Protein AF-A0A968EZJ2-F1 (afdb_monomer_lite)

Foldseek 3Di:
DDDPPPCQKDKDWADADVPADKTWMWIWGDDPPGIDIDTDIDRDDPDDDDDDDDPDDD

pLDDT: mean 90.77, std 11.9, range [46.59, 98.19]

Secondary structure (DSSP, 8-state):
--------EEEEEEPPPTT---EEEEEEEEETTEEEEEEEEESPPSS-------S---

Sequence (58 aa):
MGADIDVTRAVAVLHPTQGNSVQGTVTFTQGENGIRVVAEVTGLEPGQHGFHIHEYGD

Radius of gyration: 14.7 Å; chains: 1; bounding box: 37×32×36 Å

Structure (mmCIF, N/CA/C/O backbone):
data_AF-A0A968EZJ2-F1
#
_entry.id   AF-A0A968EZJ2-F1
#
loop_
_atom_site.group_PDB
_atom_site.id
_atom_site.type_symbol
_atom_site.label_atom_id
_atom_site.label_alt_id
_atom_site.label_comp_id
_atom_site.label_asym_id
_atom_site.label_entity_id
_atom_site.label_seq_id
_atom_site.pdbx_PDB_ins_code
_atom_site.Cartn_x
_atom_site.Cartn_y
_atom_site.Cartn_z
_atom_site.occupancy
_atom_site.B_iso_or_equiv
_atom_site.auth_seq_id
_atom_site.auth_comp_id
_atom_site.auth_asym_id
_atom_site.auth_atom_id
_atom_site.pdbx_PDB_model_num
ATOM 1 N N . MET A 1 1 ? 25.492 -21.133 -14.551 1.00 46.59 1 MET A N 1
ATOM 2 C CA . MET A 1 1 ? 24.919 -19.918 -15.162 1.00 46.59 1 MET A CA 1
ATOM 3 C C . MET A 1 1 ? 23.489 -19.818 -14.658 1.00 46.59 1 MET A C 1
ATOM 5 O O . MET A 1 1 ? 22.616 -20.460 -15.222 1.00 46.59 1 MET A O 1
ATOM 9 N N . GLY A 1 2 ? 23.285 -19.180 -13.504 1.00 50.38 2 GLY A N 1
ATOM 10 C CA . GLY A 1 2 ? 21.940 -18.917 -12.988 1.00 50.38 2 GLY A CA 1
ATOM 11 C C . GLY A 1 2 ? 21.413 -17.674 -13.689 1.00 50.38 2 GLY A C 1
ATOM 12 O O . GLY A 1 2 ? 22.146 -16.692 -13.766 1.00 50.38 2 GLY A O 1
ATOM 13 N N . ALA A 1 3 ? 20.218 -17.748 -14.270 1.00 58.91 3 ALA A N 1
ATOM 14 C CA . ALA A 1 3 ? 19.558 -16.570 -14.811 1.00 58.91 3 ALA A CA 1
ATOM 15 C C . ALA A 1 3 ? 19.343 -15.572 -13.669 1.00 58.91 3 ALA A C 1
ATOM 17 O O . ALA A 1 3 ? 18.858 -15.959 -12.604 1.00 58.91 3 ALA A O 1
ATOM 18 N N . ASP A 1 4 ? 19.739 -14.324 -13.895 1.00 64.88 4 ASP A N 1
ATOM 19 C CA . ASP A 1 4 ? 19.337 -13.207 -13.054 1.00 64.88 4 ASP A CA 1
ATOM 20 C C . ASP A 1 4 ? 17.810 -13.128 -13.150 1.00 64.88 4 ASP A C 1
ATOM 22 O O . ASP A 1 4 ? 17.252 -12.924 -14.231 1.00 64.88 4 ASP A O 1
ATOM 26 N N . ILE A 1 5 ? 17.119 -13.473 -12.067 1.00 68.12 5 ILE A N 1
ATOM 27 C CA . ILE A 1 5 ? 15.666 -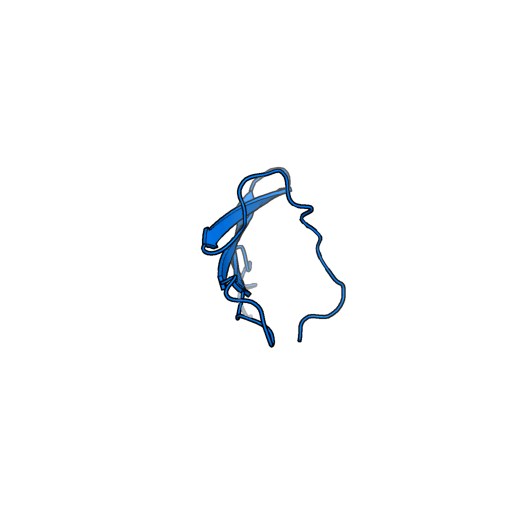13.358 -12.022 1.00 68.12 5 ILE A CA 1
ATOM 28 C C . ILE A 1 5 ? 15.402 -11.906 -11.665 1.00 68.12 5 ILE A C 1
ATOM 30 O O . ILE A 1 5 ? 15.449 -11.547 -10.489 1.00 68.12 5 ILE A O 1
ATOM 34 N N . ASP A 1 6 ? 15.137 -11.084 -12.678 1.00 81.81 6 ASP A N 1
ATOM 35 C CA . ASP A 1 6 ? 14.701 -9.707 -12.475 1.00 81.81 6 ASP A CA 1
ATOM 36 C C . ASP A 1 6 ? 13.414 -9.716 -11.633 1.00 81.81 6 ASP A C 1
ATOM 38 O O . ASP A 1 6 ? 12.317 -10.029 -12.112 1.00 81.81 6 ASP A O 1
ATOM 42 N N . VAL A 1 7 ? 13.540 -9.407 -10.340 1.00 87.12 7 VAL A N 1
ATOM 43 C CA . VAL A 1 7 ? 12.393 -9.284 -9.438 1.00 87.12 7 VAL A CA 1
ATOM 44 C C . VAL A 1 7 ? 11.709 -7.955 -9.733 1.00 87.12 7 VAL A C 1
ATOM 46 O O . VAL A 1 7 ? 12.045 -6.915 -9.178 1.00 87.12 7 VAL A O 1
ATOM 49 N N . THR A 1 8 ? 10.717 -7.995 -10.615 1.00 95.06 8 THR A N 1
ATOM 50 C CA . THR A 1 8 ? 9.987 -6.798 -11.065 1.00 95.06 8 THR A CA 1
ATOM 51 C C . THR A 1 8 ? 8.740 -6.495 -10.236 1.00 95.06 8 THR A C 1
ATOM 53 O O . THR A 1 8 ? 8.064 -5.491 -10.473 1.00 95.06 8 THR A O 1
ATOM 56 N N . ARG A 1 9 ? 8.407 -7.345 -9.255 1.00 96.19 9 ARG A N 1
ATOM 57 C CA . ARG A 1 9 ? 7.202 -7.210 -8.431 1.00 96.19 9 ARG A CA 1
ATOM 58 C C . ARG A 1 9 ? 7.457 -7.583 -6.975 1.00 96.19 9 ARG A C 1
ATOM 60 O O . ARG A 1 9 ? 8.028 -8.632 -6.698 1.00 96.19 9 ARG A O 1
ATOM 67 N N . ALA A 1 10 ? 6.936 -6.767 -6.062 1.00 95.75 10 ALA A N 1
ATOM 68 C CA . ALA A 1 10 ? 6.890 -7.048 -4.630 1.00 95.75 10 ALA A CA 1
ATOM 69 C C . ALA A 1 10 ? 5.492 -6.769 -4.063 1.00 95.75 10 ALA A C 1
ATOM 71 O O . ALA A 1 10 ? 4.710 -6.008 -4.642 1.00 95.75 10 ALA A O 1
ATOM 72 N N . VAL A 1 11 ? 5.169 -7.401 -2.936 1.00 96.38 11 VAL A N 1
ATOM 73 C CA . VAL A 1 11 ? 3.885 -7.238 -2.247 1.00 96.38 11 VAL A CA 1
ATOM 74 C C . VAL A 1 11 ? 4.135 -7.060 -0.754 1.00 96.38 11 VAL A C 1
ATOM 76 O O . VAL A 1 11 ? 4.849 -7.862 -0.160 1.00 96.38 11 VAL A O 1
ATOM 79 N N . ALA A 1 12 ? 3.521 -6.038 -0.160 1.00 96.12 12 ALA A N 1
ATOM 80 C CA . ALA A 1 12 ? 3.432 -5.868 1.286 1.00 96.12 12 ALA A CA 1
ATOM 81 C C . ALA A 1 12 ? 1.984 -6.095 1.733 1.00 96.12 12 ALA A C 1
ATOM 83 O O . ALA A 1 12 ? 1.054 -5.527 1.153 1.00 96.12 12 ALA A O 1
ATOM 84 N N . VAL A 1 13 ? 1.790 -6.926 2.755 1.00 96.00 13 VAL A N 1
ATOM 85 C CA . VAL A 1 13 ? 0.472 -7.179 3.349 1.00 96.00 13 VAL A CA 1
ATOM 86 C C . VAL A 1 13 ? 0.355 -6.355 4.622 1.00 96.00 13 VAL A C 1
ATOM 88 O O . VAL A 1 13 ? 1.168 -6.497 5.532 1.00 96.00 13 VAL A O 1
ATOM 91 N N . LEU A 1 14 ? -0.657 -5.492 4.676 1.00 95.25 14 LEU A N 1
ATOM 92 C CA . LEU A 1 14 ? -0.956 -4.680 5.847 1.00 95.25 14 LEU A CA 1
ATOM 93 C C . LEU A 1 14 ? -1.871 -5.482 6.766 1.00 95.25 14 LEU A C 1
ATOM 95 O O . LEU A 1 14 ? -3.035 -5.727 6.433 1.00 95.25 14 LEU A O 1
ATOM 99 N N . HIS A 1 15 ? -1.332 -5.878 7.914 1.00 94.62 15 HIS A N 1
ATOM 100 C CA . HIS A 1 15 ? -2.095 -6.529 8.968 1.00 94.62 15 HIS A CA 1
ATOM 101 C C . HIS A 1 15 ? -2.578 -5.493 9.991 1.00 94.62 15 HIS A C 1
ATOM 103 O O . HIS A 1 15 ? -1.839 -4.554 10.300 1.00 94.62 15 HIS A O 1
ATOM 109 N N . PRO A 1 16 ? -3.786 -5.664 10.552 1.00 95.38 16 PRO A N 1
ATOM 110 C CA . PRO A 1 16 ? -4.248 -4.828 11.649 1.00 95.38 16 PRO A CA 1
ATOM 111 C C . PRO A 1 16 ? -3.312 -4.901 12.859 1.00 95.38 16 PRO A C 1
ATOM 113 O O . PRO A 1 16 ? -2.881 -5.983 13.263 1.00 95.38 16 PRO A O 1
ATOM 116 N N . THR A 1 17 ? -3.050 -3.753 13.479 1.00 91.12 17 THR A N 1
ATOM 117 C CA . THR A 1 17 ? -2.354 -3.663 14.770 1.00 91.12 17 THR A CA 1
ATOM 118 C C . THR A 1 17 ? -3.354 -3.618 15.927 1.00 91.12 17 THR A C 1
ATOM 120 O O . THR A 1 17 ? -4.562 -3.474 15.725 1.00 91.12 17 THR A O 1
ATOM 123 N N . GLN A 1 18 ? -2.876 -3.742 17.170 1.00 94.88 18 GLN A N 1
ATOM 124 C CA . GLN A 1 18 ? -3.748 -3.693 18.348 1.00 94.88 18 GLN A CA 1
ATOM 125 C C . GLN A 1 18 ? -4.582 -2.400 18.367 1.00 94.88 18 GLN A C 1
ATOM 127 O O . GLN A 1 18 ? -4.039 -1.299 18.354 1.00 94.88 18 GLN A O 1
ATOM 132 N N . G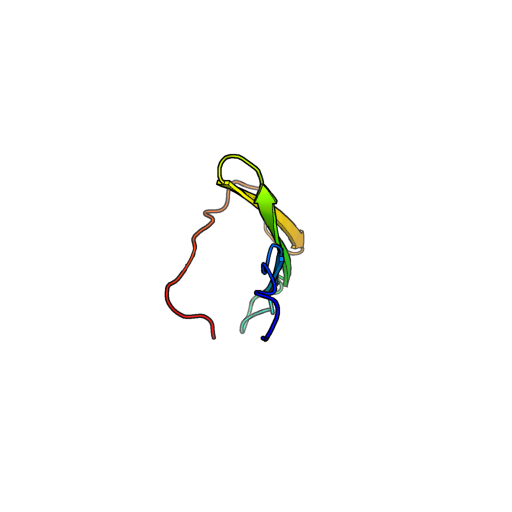LY A 1 19 ? -5.909 -2.551 18.415 1.00 95.31 19 GLY A N 1
ATOM 133 C CA . GLY A 1 19 ? -6.854 -1.431 18.446 1.00 95.31 19 GLY A CA 1
ATOM 134 C C . GLY A 1 19 ? -7.171 -0.802 17.084 1.00 95.31 19 GLY A C 1
ATOM 135 O O . GLY A 1 19 ? -7.997 0.102 17.038 1.00 95.31 19 GLY A O 1
ATOM 136 N N . ASN A 1 20 ? -6.580 -1.289 15.988 1.00 93.38 20 ASN A N 1
ATOM 137 C CA . ASN A 1 20 ? -6.860 -0.830 14.628 1.00 93.38 20 ASN A CA 1
ATOM 138 C C . ASN A 1 20 ? -7.468 -1.958 13.789 1.00 93.38 20 ASN A C 1
ATOM 140 O O . ASN A 1 20 ? -7.204 -3.133 14.024 1.00 93.38 20 ASN A O 1
ATOM 144 N N . SER A 1 21 ? -8.271 -1.597 12.790 1.00 96.06 21 SER A N 1
ATOM 145 C CA . SER A 1 21 ? -8.873 -2.534 11.827 1.00 96.06 21 SER A CA 1
ATOM 146 C C . SER A 1 21 ? -8.389 -2.315 10.392 1.00 96.06 21 SER A C 1
ATOM 148 O O . SER A 1 21 ? -8.870 -2.973 9.470 1.00 96.06 21 SER A O 1
ATOM 150 N N . VAL A 1 22 ? -7.449 -1.386 10.193 1.00 97.31 22 VAL A N 1
ATOM 151 C CA . VAL A 1 22 ? -6.886 -1.089 8.876 1.00 97.31 22 VAL A CA 1
ATOM 152 C C . VAL A 1 22 ? -6.110 -2.298 8.377 1.00 97.31 22 VAL A C 1
ATOM 154 O O . VAL A 1 22 ? -5.240 -2.827 9.064 1.00 97.31 22 VAL A O 1
ATOM 157 N N . GLN A 1 23 ? -6.428 -2.714 7.161 1.00 97.44 23 GLN A N 1
ATOM 158 C CA . GLN A 1 23 ? -5.810 -3.855 6.503 1.00 97.44 23 GLN A CA 1
ATOM 159 C C . GLN A 1 23 ? -5.805 -3.652 4.997 1.00 97.44 23 GLN A C 1
ATOM 161 O O . GLN A 1 23 ? -6.585 -2.857 4.459 1.00 97.44 23 GLN A O 1
ATOM 166 N N . GLY A 1 24 ? -4.958 -4.405 4.307 1.00 97.56 2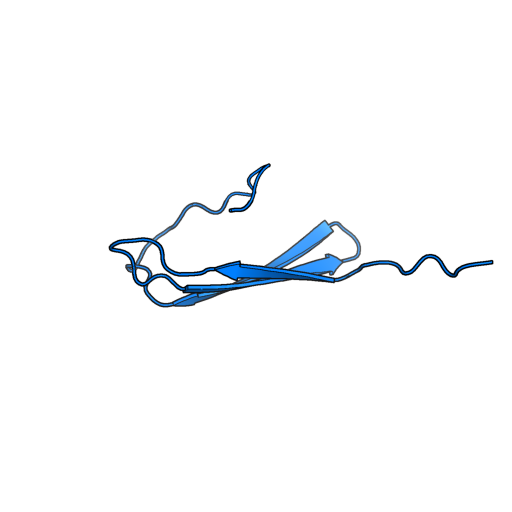4 GLY A N 1
ATOM 167 C CA . GLY A 1 24 ? -4.895 -4.319 2.861 1.00 97.56 24 GLY A CA 1
ATOM 168 C C . GLY A 1 24 ? -3.661 -4.953 2.258 1.00 97.56 24 GLY A C 1
ATOM 169 O O . GLY A 1 24 ? -2.924 -5.708 2.891 1.00 97.56 24 GLY A O 1
ATOM 170 N N . THR A 1 25 ? -3.441 -4.639 0.993 1.00 98.19 25 THR A N 1
ATOM 171 C CA . THR A 1 25 ? -2.283 -5.102 0.237 1.00 98.19 25 THR A CA 1
ATOM 172 C C . THR A 1 25 ? -1.728 -3.954 -0.584 1.00 98.19 25 THR A C 1
ATOM 174 O O . THR A 1 25 ? -2.470 -3.202 -1.214 1.00 98.19 25 THR A O 1
ATOM 177 N N . VAL A 1 26 ? -0.405 -3.834 -0.591 1.00 98.12 26 VAL A N 1
ATOM 178 C CA . VAL A 1 26 ? 0.320 -2.898 -1.442 1.00 98.12 26 VAL A CA 1
ATOM 179 C C . VAL A 1 26 ? 1.134 -3.699 -2.443 1.00 98.12 26 VAL A C 1
ATOM 181 O O . VAL A 1 26 ? 1.985 -4.500 -2.062 1.00 98.12 26 VAL A O 1
ATOM 184 N N . THR A 1 27 ? 0.877 -3.485 -3.730 1.00 98.12 27 THR A N 1
ATOM 185 C CA . THR A 1 27 ? 1.667 -4.068 -4.817 1.00 98.12 27 THR A CA 1
ATOM 186 C C . THR A 1 27 ? 2.624 -3.026 -5.379 1.00 98.12 27 THR A C 1
ATOM 188 O O . THR A 1 27 ? 2.214 -1.933 -5.773 1.00 98.12 27 THR A O 1
ATOM 191 N N . PHE A 1 28 ? 3.893 -3.407 -5.470 1.00 97.44 28 PHE A N 1
ATOM 192 C CA . PHE A 1 28 ? 4.966 -2.656 -6.107 1.00 97.44 28 PHE A CA 1
ATOM 193 C C . PHE A 1 28 ? 5.302 -3.336 -7.429 1.00 97.44 28 PHE A C 1
ATOM 195 O O . PHE A 1 28 ? 5.523 -4.546 -7.461 1.00 97.44 28 PHE A O 1
ATOM 202 N N . THR A 1 29 ? 5.313 -2.587 -8.526 1.00 97.31 29 THR A N 1
ATOM 203 C CA . THR A 1 29 ? 5.704 -3.090 -9.851 1.00 97.31 29 THR A CA 1
ATOM 204 C C . THR A 1 29 ? 6.733 -2.154 -10.460 1.00 97.31 29 THR A C 1
ATOM 206 O O . THR A 1 29 ? 6.496 -0.948 -10.533 1.00 97.31 29 THR A O 1
ATOM 209 N N . GLN A 1 30 ? 7.866 -2.695 -10.898 1.00 96.44 30 GLN A N 1
ATOM 210 C CA . GLN A 1 30 ? 8.866 -1.934 -11.634 1.00 96.44 30 GLN A CA 1
ATOM 211 C C . GLN A 1 30 ? 8.284 -1.488 -12.980 1.00 96.44 30 GLN A C 1
ATOM 213 O O . GLN A 1 30 ? 7.756 -2.294 -13.743 1.00 96.44 30 GLN A O 1
ATOM 218 N N . GLY A 1 31 ? 8.352 -0.190 -13.247 1.00 93.38 31 GLY A N 1
ATOM 219 C CA . GLY A 1 31 ? 8.068 0.416 -14.542 1.00 93.38 31 GLY A CA 1
ATOM 220 C C . GLY A 1 31 ? 9.322 1.073 -15.111 1.00 93.38 31 GLY A C 1
ATOM 221 O O . GLY A 1 31 ? 10.363 1.126 -14.460 1.00 93.38 31 GLY A O 1
ATOM 222 N N . GLU A 1 32 ? 9.213 1.613 -16.322 1.00 91.69 32 GLU A N 1
ATOM 223 C CA . GLU A 1 32 ? 10.358 2.172 -17.059 1.00 91.69 32 GLU A CA 1
ATOM 224 C C . GLU A 1 32 ? 11.085 3.300 -16.306 1.00 91.69 32 GLU A C 1
ATOM 226 O O . GLU A 1 32 ? 12.305 3.390 -16.368 1.00 91.69 32 GLU A O 1
ATOM 231 N N . ASN A 1 33 ? 10.349 4.135 -15.562 1.00 92.94 33 ASN A N 1
ATOM 232 C CA . ASN A 1 33 ? 10.879 5.339 -14.903 1.00 92.94 33 ASN A CA 1
ATOM 233 C C . ASN A 1 33 ? 10.709 5.331 -13.373 1.00 92.94 33 ASN A C 1
ATOM 235 O O . ASN A 1 33 ? 10.715 6.387 -12.743 1.00 92.94 33 ASN A O 1
ATOM 239 N N . GLY A 1 34 ? 10.503 4.162 -12.763 1.00 94.12 34 GLY A N 1
ATOM 240 C CA . GLY A 1 34 ? 10.332 4.049 -11.315 1.00 94.12 34 GLY A CA 1
ATOM 241 C C . GLY A 1 34 ? 9.451 2.879 -10.904 1.00 94.12 34 GLY A C 1
ATOM 242 O O . GLY A 1 34 ? 9.231 1.946 -11.670 1.00 94.12 34 GLY A O 1
ATOM 243 N N . ILE A 1 35 ? 8.928 2.929 -9.681 1.00 96.06 35 ILE A N 1
ATOM 244 C CA . ILE A 1 35 ? 8.051 1.890 -9.137 1.00 96.06 35 ILE A CA 1
ATOM 245 C C . ILE A 1 35 ? 6.610 2.391 -9.129 1.00 96.06 35 ILE A C 1
ATOM 247 O O . ILE A 1 35 ? 6.299 3.421 -8.531 1.00 96.06 35 ILE A O 1
ATOM 251 N N . ARG A 1 36 ? 5.708 1.636 -9.758 1.00 96.50 36 ARG A N 1
ATOM 252 C CA . ARG A 1 36 ? 4.268 1.823 -9.592 1.00 96.50 36 ARG A CA 1
ATOM 253 C C . ARG A 1 36 ? 3.834 1.180 -8.281 1.00 96.50 36 ARG A C 1
ATOM 255 O O . ARG A 1 36 ? 4.039 -0.017 -8.086 1.00 96.50 36 ARG A O 1
ATOM 262 N N . VAL A 1 37 ? 3.188 1.967 -7.427 1.00 97.12 37 VAL A N 1
ATOM 263 C CA . VAL A 1 37 ? 2.629 1.521 -6.146 1.00 97.12 37 VAL A CA 1
ATOM 264 C C . VAL A 1 37 ? 1.109 1.556 -6.237 1.00 97.12 37 VAL A C 1
ATOM 266 O O . VAL A 1 37 ? 0.531 2.582 -6.591 1.00 97.12 37 VAL A O 1
ATOM 269 N N . VAL A 1 38 ? 0.459 0.433 -5.943 1.00 97.75 38 VAL A N 1
ATOM 270 C CA . VAL A 1 38 ? -1.003 0.336 -5.849 1.00 97.75 38 VAL A CA 1
ATOM 271 C C . VAL A 1 38 ? -1.349 -0.230 -4.483 1.00 97.75 38 VAL A C 1
ATOM 273 O O . VAL A 1 38 ? -0.937 -1.342 -4.162 1.00 97.75 38 VAL A O 1
ATOM 276 N N . ALA A 1 39 ? -2.086 0.543 -3.691 1.00 97.44 39 ALA A N 1
ATOM 277 C CA . ALA A 1 39 ? -2.540 0.154 -2.366 1.00 97.44 39 ALA A CA 1
ATOM 278 C C . ALA A 1 39 ? -4.057 -0.060 -2.384 1.00 97.44 39 ALA A C 1
ATOM 280 O O . ALA A 1 39 ? -4.817 0.863 -2.673 1.00 97.44 39 ALA A O 1
ATOM 281 N N . GLU A 1 40 ? -4.486 -1.274 -2.063 1.00 98.12 40 GLU A N 1
ATOM 282 C CA . GLU A 1 40 ? -5.887 -1.614 -1.827 1.00 98.12 40 GLU A CA 1
ATOM 283 C C . GLU A 1 40 ? -6.070 -1.754 -0.317 1.00 98.12 40 GLU A C 1
ATOM 285 O O . GLU A 1 40 ? -5.616 -2.729 0.285 1.00 98.12 40 GLU A O 1
ATOM 290 N N . VAL A 1 41 ? -6.660 -0.731 0.307 1.00 97.50 41 VAL A N 1
ATOM 291 C CA . VAL A 1 41 ? -6.726 -0.588 1.769 1.00 97.50 41 VAL A CA 1
ATOM 292 C C . VAL A 1 41 ? -8.161 -0.333 2.208 1.00 97.50 41 VAL A C 1
ATOM 294 O O . VAL A 1 41 ? -8.884 0.453 1.598 1.00 97.50 41 VAL A O 1
ATOM 297 N N . THR A 1 42 ? -8.563 -0.983 3.296 1.00 97.69 42 THR A N 1
ATOM 298 C CA . THR A 1 42 ? -9.884 -0.831 3.918 1.00 97.69 42 THR A CA 1
ATOM 299 C C . THR A 1 42 ? -9.750 -0.489 5.398 1.00 97.69 42 THR A C 1
ATOM 301 O O . THR A 1 42 ? -8.734 -0.809 6.012 1.00 97.69 42 THR A O 1
ATOM 304 N N . GLY A 1 43 ? -10.785 0.122 5.979 1.00 96.44 43 GLY A N 1
ATOM 305 C CA . GLY A 1 43 ? -10.832 0.445 7.412 1.00 96.44 43 GLY A CA 1
ATOM 306 C C . GLY A 1 43 ? -10.216 1.795 7.793 1.00 96.44 43 GLY A C 1
ATOM 307 O O . GLY A 1 43 ? -10.203 2.134 8.970 1.00 96.44 43 GLY A O 1
ATOM 308 N N . LEU A 1 44 ? -9.729 2.573 6.820 1.00 96.31 44 LEU A N 1
ATOM 309 C CA . LEU A 1 44 ? -9.295 3.953 7.042 1.00 96.31 44 LEU A CA 1
ATOM 310 C C . LEU A 1 44 ? -10.500 4.884 7.210 1.00 96.31 44 LEU A C 1
ATOM 312 O O . LEU A 1 44 ? -11.510 4.745 6.517 1.00 96.31 44 LEU A O 1
ATOM 316 N N . GLU A 1 45 ? -10.356 5.882 8.076 1.00 95.25 45 GLU A N 1
ATOM 317 C CA . GLU A 1 45 ? -11.278 7.014 8.103 1.00 95.25 45 GLU A CA 1
ATOM 318 C C . GLU A 1 45 ? -11.172 7.830 6.801 1.00 95.25 45 GLU A C 1
ATOM 320 O O . GLU A 1 45 ? -10.092 7.900 6.199 1.00 95.25 45 GLU A O 1
ATOM 325 N N . PRO A 1 46 ? -12.258 8.477 6.342 1.00 96.31 46 PRO A N 1
ATOM 326 C CA . PRO A 1 46 ? -12.195 9.354 5.180 1.00 96.31 46 PRO A CA 1
ATOM 327 C C . PRO A 1 46 ? -11.205 10.505 5.393 1.00 96.31 46 PRO A C 1
ATOM 329 O O . PRO A 1 46 ? -11.281 11.221 6.389 1.00 96.31 46 PRO A O 1
ATOM 332 N N . GLY A 1 47 ? -10.309 10.727 4.434 1.00 96.62 47 GLY A N 1
ATOM 333 C CA . GLY A 1 47 ? -9.348 11.825 4.497 1.00 96.62 47 GLY A CA 1
ATOM 334 C C . GLY A 1 47 ? -8.042 11.520 3.778 1.00 96.62 47 GLY A C 1
ATOM 335 O O . GLY A 1 47 ? -7.889 10.482 3.135 1.00 96.62 47 GLY A O 1
ATOM 336 N N . GLN A 1 48 ? -7.103 12.459 3.879 1.00 96.38 48 GLN A N 1
ATOM 337 C CA . GLN A 1 48 ? -5.735 12.260 3.410 1.00 96.38 48 GLN A CA 1
ATOM 338 C C . GLN A 1 48 ? -4.935 11.513 4.473 1.00 96.38 48 GLN A C 1
ATOM 340 O O . GLN A 1 48 ? -4.973 11.878 5.646 1.00 96.38 48 GLN A O 1
ATOM 345 N N . HIS A 1 49 ? -4.168 10.521 4.036 1.00 95.31 49 HIS A N 1
ATOM 346 C CA . HIS A 1 49 ? -3.288 9.726 4.885 1.00 95.31 49 HIS A CA 1
ATOM 347 C C . HIS A 1 49 ? -1.867 9.796 4.337 1.00 95.31 49 HIS A C 1
ATOM 349 O O . HIS A 1 49 ? -1.664 9.743 3.122 1.00 95.31 49 HIS A O 1
ATOM 355 N N . GLY A 1 50 ? -0.883 9.932 5.224 1.00 94.56 50 GLY A N 1
ATOM 356 C CA . GLY A 1 50 ? 0.525 9.849 4.840 1.00 94.56 50 GLY A CA 1
ATOM 357 C C . GLY A 1 50 ? 0.887 8.430 4.400 1.00 94.56 50 GLY A C 1
ATOM 358 O O . GLY A 1 50 ? 0.393 7.459 4.970 1.00 94.56 50 GLY A O 1
ATOM 359 N N . PHE A 1 51 ? 1.761 8.310 3.404 1.00 93.88 51 PHE A N 1
ATOM 360 C CA . PHE A 1 51 ? 2.252 7.027 2.909 1.00 93.88 51 PHE A CA 1
ATOM 361 C C . PHE A 1 51 ? 3.780 7.057 2.874 1.00 93.88 51 PHE A C 1
ATOM 363 O O . PHE A 1 51 ? 4.370 7.878 2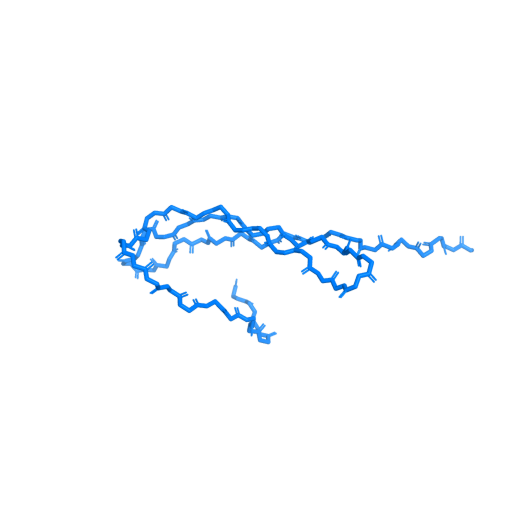.170 1.00 93.88 51 PHE A O 1
ATOM 370 N N . HIS A 1 52 ? 4.418 6.181 3.651 1.00 92.38 52 HIS A N 1
ATOM 371 C CA . HIS A 1 52 ? 5.867 6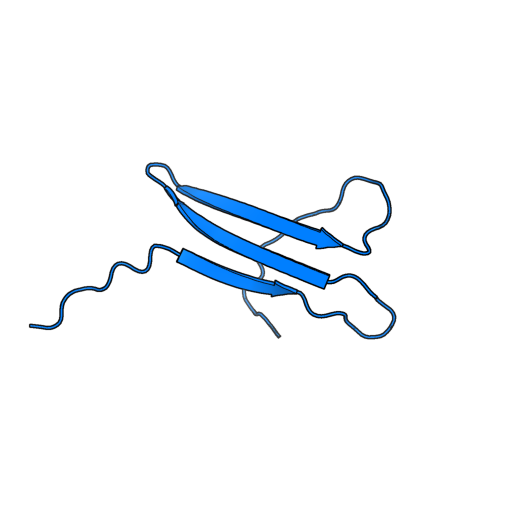.165 3.845 1.00 92.38 52 HIS A CA 1
ATOM 372 C C . HIS A 1 52 ? 6.423 4.756 3.640 1.00 92.38 52 HIS A C 1
ATOM 374 O O . HIS A 1 52 ? 5.748 3.765 3.910 1.00 92.38 52 HIS A O 1
ATOM 380 N N . ILE A 1 53 ? 7.675 4.679 3.195 1.00 91.44 53 ILE A N 1
ATOM 381 C CA . ILE A 1 53 ? 8.465 3.447 3.204 1.00 91.44 53 ILE A CA 1
ATOM 382 C C . ILE A 1 53 ? 9.363 3.504 4.435 1.00 91.44 53 ILE A C 1
ATOM 384 O O . ILE A 1 53 ? 10.046 4.505 4.652 1.00 91.44 53 ILE A O 1
ATOM 388 N N . HIS A 1 54 ? 9.340 2.449 5.241 1.00 89.38 54 HIS A N 1
ATOM 389 C CA . HIS A 1 54 ? 10.179 2.317 6.426 1.00 89.38 54 HIS A CA 1
ATOM 390 C C . HIS A 1 54 ? 11.341 1.365 6.136 1.00 89.38 54 HIS A C 1
ATOM 392 O O . HIS A 1 54 ? 11.220 0.457 5.316 1.00 89.38 54 HIS A O 1
ATOM 398 N N . GLU A 1 55 ? 12.475 1.592 6.800 1.00 90.12 55 GLU A N 1
ATOM 399 C CA . GLU A 1 55 ? 13.672 0.747 6.680 1.00 90.12 55 GLU A CA 1
ATOM 400 C C . GLU A 1 55 ? 13.430 -0.675 7.208 1.00 90.12 55 GLU A C 1
ATOM 402 O O . GLU A 1 55 ? 13.957 -1.643 6.663 1.00 90.12 55 GLU A O 1
ATOM 407 N N . TYR A 1 56 ? 12.590 -0.797 8.235 1.00 84.81 56 TYR A N 1
ATOM 408 C CA . TYR A 1 56 ? 12.214 -2.060 8.855 1.00 84.81 56 TYR A CA 1
ATOM 409 C C . TYR A 1 56 ? 10.716 -2.300 8.669 1.00 84.81 56 TYR A C 1
ATOM 411 O O . TYR A 1 56 ? 9.923 -1.361 8.763 1.00 84.81 56 TYR A O 1
ATOM 419 N N . GLY A 1 57 ? 10.360 -3.557 8.404 1.00 73.94 57 GLY A N 1
ATOM 420 C CA . GLY A 1 57 ? 8.998 -4.066 8.509 1.00 73.94 57 GLY A CA 1
ATOM 421 C C . GLY A 1 57 ? 8.932 -5.104 9.625 1.00 73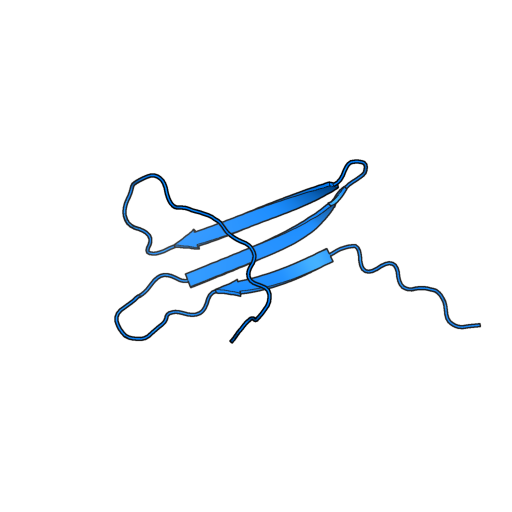.94 57 GLY A C 1
ATOM 422 O O . GLY A 1 57 ? 9.867 -5.890 9.787 1.00 73.94 57 GLY A O 1
ATOM 423 N N . ASP A 1 58 ? 7.861 -5.048 10.401 1.00 63.84 58 ASP A N 1
ATOM 424 C CA . ASP A 1 58 ? 7.519 -5.936 11.513 1.00 63.84 58 ASP A CA 1
ATOM 425 C C . ASP A 1 58 ? 6.881 -7.259 11.050 1.00 63.84 58 ASP A C 1
ATOM 427 O O . ASP A 1 58 ? 6.102 -7.252 10.065 1.00 63.84 58 ASP A O 1
#